Protein AF-A0A918AAG1-F1 (afdb_monomer_lite)

pLDDT: mean 80.69, std 17.8, range [37.47, 97.75]

Radius of gyration: 22.56 Å; chains: 1; bounding box: 42×46×55 Å

Organism: NCBI:txid2047744

Secondary structure (DSSP, 8-state):
--PPP--------HHHHHHHHHHHHHHTS-HHHHHHHHHHHHHHHHHHHHHHHHHHHHHHH-HHHHHHHHHHHHHHH-SPPS-----GGGTTT-----------TTS----

Sequence (111 aa):
MQMKPKATTIRVSVQTRDRIAALARKAGEPMTAIIDQAIREMEKKHRWQHVAEQIEHTQRTDPQGWADYLAESQLVQGPLPRSRRIAPEWEGLITFPEESDEGNPGRDLAR

Foldseek 3Di:
DDDDDDDDDDDDDPVVVVVLVVVCVVVVHDSVVSVVVVVVVVVVVVVVVVVVVVLVVCCVPPVPVNVVVVVVVCVVVPHDDPDPDDDPVCVVVDDDDPPPPPDDPPPPPDD

Structure (mmCIF, N/CA/C/O backbone):
data_AF-A0A918AAG1-F1
#
_entry.id   AF-A0A918AAG1-F1
#
loop_
_atom_site.group_PDB
_atom_site.id
_atom_site.type_symbol
_atom_site.label_atom_id
_atom_site.label_alt_id
_atom_site.label_comp_id
_atom_site.label_asym_id
_atom_site.label_entity_id
_atom_site.label_seq_id
_atom_site.pdbx_PDB_ins_code
_atom_site.Cartn_x
_atom_site.Cartn_y
_atom_site.Cartn_z
_atom_site.occupancy
_atom_site.B_iso_or_equiv
_atom_site.auth_seq_id
_atom_site.auth_comp_id
_atom_site.auth_asym_id
_atom_site.auth_atom_id
_atom_site.pdbx_PDB_model_num
ATOM 1 N N . MET A 1 1 ? 9.906 -25.272 12.533 1.00 45.03 1 MET A N 1
ATOM 2 C CA . MET A 1 1 ? 9.669 -24.668 13.864 1.00 45.03 1 MET A CA 1
ATOM 3 C C . MET A 1 1 ? 8.905 -23.365 13.636 1.00 45.03 1 MET A C 1
ATOM 5 O O . MET A 1 1 ? 9.495 -22.420 13.136 1.00 45.03 1 MET A O 1
ATOM 9 N N . GLN A 1 2 ? 7.583 -23.338 13.844 1.00 51.94 2 GLN A N 1
ATOM 10 C CA . GLN A 1 2 ? 6.787 -22.112 13.665 1.00 51.94 2 GLN A CA 1
ATOM 11 C C . GLN A 1 2 ? 7.135 -21.134 14.791 1.00 51.94 2 GLN A C 1
ATOM 13 O O . GLN A 1 2 ? 6.834 -21.393 15.956 1.00 51.94 2 GLN A O 1
ATOM 18 N N . MET A 1 3 ? 7.810 -20.033 14.458 1.00 62.78 3 MET A N 1
ATOM 19 C CA . MET A 1 3 ? 8.024 -18.946 15.409 1.00 62.78 3 MET A CA 1
ATOM 20 C C . MET A 1 3 ? 6.670 -18.305 15.712 1.00 62.78 3 MET A C 1
ATOM 22 O O . MET A 1 3 ? 6.023 -17.763 14.819 1.00 62.78 3 MET A O 1
ATOM 26 N N . LYS A 1 4 ? 6.232 -18.373 16.974 1.00 65.44 4 LYS A N 1
ATOM 27 C CA . LYS A 1 4 ? 5.089 -17.577 17.434 1.00 65.44 4 LYS A CA 1
ATOM 28 C C . LYS A 1 4 ? 5.406 -16.093 17.198 1.00 65.44 4 LYS A C 1
ATOM 30 O O . LYS A 1 4 ? 6.516 -15.675 17.542 1.00 65.44 4 LYS A O 1
ATOM 35 N N . PRO A 1 5 ? 4.472 -15.298 16.649 1.00 70.31 5 PRO A N 1
ATOM 36 C CA . PRO A 1 5 ? 4.708 -13.877 16.441 1.00 70.31 5 PRO A CA 1
ATOM 37 C C . PRO A 1 5 ? 4.964 -13.209 17.795 1.00 70.31 5 PRO A C 1
ATOM 39 O O . PRO A 1 5 ? 4.120 -13.236 18.693 1.00 70.31 5 PRO A O 1
ATOM 42 N N . LYS A 1 6 ? 6.168 -12.658 17.966 1.00 83.81 6 LYS A N 1
ATOM 43 C CA . LYS A 1 6 ? 6.549 -11.925 19.172 1.00 83.81 6 LYS A CA 1
ATOM 44 C C . LYS A 1 6 ? 5.980 -10.516 19.060 1.00 83.81 6 LYS A C 1
ATOM 46 O O . LYS A 1 6 ? 6.418 -9.747 18.212 1.00 83.81 6 LYS A O 1
ATOM 51 N N . ALA A 1 7 ? 5.020 -10.186 19.918 1.00 86.69 7 ALA A N 1
ATOM 52 C CA . ALA A 1 7 ? 4.519 -8.824 20.015 1.00 86.69 7 ALA A CA 1
ATOM 53 C C . ALA A 1 7 ? 5.615 -7.903 20.573 1.00 86.69 7 ALA A C 1
ATOM 55 O O . ALA A 1 7 ? 6.299 -8.240 21.545 1.00 86.69 7 ALA A O 1
ATOM 56 N N . THR A 1 8 ? 5.780 -6.743 19.950 1.00 90.19 8 THR A N 1
ATOM 57 C CA . THR A 1 8 ? 6.700 -5.687 20.375 1.00 90.19 8 THR A CA 1
ATOM 58 C C . THR A 1 8 ? 5.947 -4.362 20.442 1.00 90.19 8 THR A C 1
ATOM 60 O O . THR A 1 8 ? 4.921 -4.182 19.787 1.00 90.19 8 THR A O 1
ATOM 63 N N . THR A 1 9 ? 6.441 -3.433 21.260 1.00 93.06 9 THR A N 1
ATOM 64 C CA . THR A 1 9 ? 5.823 -2.114 21.439 1.00 93.06 9 THR A CA 1
ATOM 65 C C . THR A 1 9 ? 6.756 -1.046 20.891 1.00 93.06 9 THR A C 1
ATOM 67 O O . THR A 1 9 ? 7.906 -0.951 21.316 1.00 93.06 9 THR A O 1
ATOM 70 N N . ILE A 1 10 ? 6.252 -0.219 19.978 1.00 92.44 10 ILE A N 1
ATOM 71 C CA . ILE A 1 10 ? 6.968 0.936 19.430 1.00 92.44 10 ILE A CA 1
ATOM 72 C C . ILE A 1 10 ? 6.423 2.232 20.033 1.00 92.44 10 ILE A C 1
ATOM 74 O O . ILE A 1 10 ? 5.237 2.337 20.350 1.00 92.44 10 ILE A O 1
ATOM 78 N N . ARG A 1 11 ? 7.286 3.239 20.193 1.00 96.31 11 ARG A N 1
ATOM 79 C CA . ARG A 1 11 ? 6.854 4.584 20.595 1.00 96.31 11 ARG A CA 1
ATOM 80 C C . ARG A 1 11 ? 6.412 5.363 19.361 1.00 96.31 11 ARG A C 1
ATOM 82 O O . ARG A 1 11 ? 7.147 5.436 18.383 1.00 96.31 11 ARG A O 1
ATOM 89 N N . VAL A 1 12 ? 5.234 5.970 19.436 1.00 95.12 12 VAL A N 1
ATOM 90 C CA . VAL A 1 12 ? 4.664 6.844 18.401 1.00 95.12 12 VAL A CA 1
ATOM 91 C C . VAL A 1 12 ? 4.041 8.072 19.063 1.00 95.12 12 VAL A C 1
ATOM 93 O O . VAL A 1 12 ? 3.767 8.055 20.265 1.00 95.12 12 VAL A O 1
ATOM 96 N N . SER A 1 13 ? 3.799 9.138 18.298 1.00 97.75 13 SER A N 1
ATOM 97 C CA . SER A 1 13 ? 3.035 10.277 18.813 1.00 97.75 13 SER A CA 1
ATOM 98 C C . SER A 1 13 ? 1.584 9.868 19.098 1.00 97.75 13 SER A C 1
ATOM 100 O O . SER A 1 13 ? 1.029 8.973 18.451 1.00 97.75 13 SER A O 1
ATOM 102 N N . VAL A 1 14 ? 0.948 10.557 20.049 1.00 97.56 14 VAL A N 1
ATOM 103 C CA . VAL A 1 14 ? -0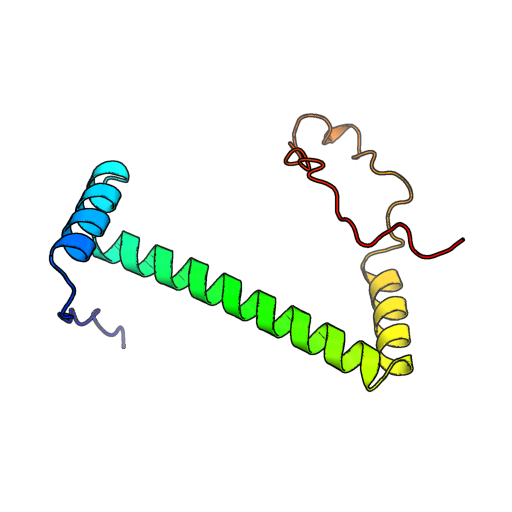.471 10.350 20.388 1.00 97.56 14 VAL A CA 1
ATOM 104 C C . VAL A 1 14 ? -1.353 10.518 19.148 1.00 97.56 14 VAL A C 1
ATOM 106 O O . VAL A 1 14 ? -2.194 9.671 18.864 1.00 97.56 14 VAL A O 1
ATOM 109 N N . GLN A 1 15 ? -1.075 11.546 18.345 1.00 97.44 15 GLN A N 1
ATOM 110 C CA . GLN A 1 15 ? -1.794 11.807 17.102 1.00 97.44 15 GLN A CA 1
ATOM 111 C C . GLN A 1 15 ? -1.683 10.643 16.104 1.00 97.44 15 GLN A C 1
ATOM 113 O O . GLN A 1 15 ? -2.679 10.269 15.486 1.00 97.44 15 GLN A O 1
ATOM 118 N N . THR A 1 16 ? -0.497 10.047 15.945 1.00 96.62 16 THR A N 1
ATOM 119 C CA . THR A 1 16 ? -0.301 8.898 15.048 1.00 96.62 16 THR A CA 1
ATOM 120 C C . THR A 1 16 ? -1.053 7.670 15.547 1.00 96.62 16 THR A C 1
ATOM 122 O O . THR A 1 16 ? -1.751 7.029 14.763 1.00 96.62 16 THR A O 1
ATOM 125 N N . ARG A 1 17 ? -0.978 7.369 16.851 1.00 96.38 17 ARG A N 1
ATOM 126 C CA . ARG A 1 17 ? -1.755 6.279 17.463 1.00 96.38 17 ARG A CA 1
ATOM 127 C C . ARG A 1 17 ? -3.250 6.453 17.192 1.00 96.38 17 ARG A C 1
ATOM 129 O O . ARG A 1 17 ? -3.901 5.495 16.786 1.00 96.38 17 ARG A O 1
ATOM 136 N N . ASP A 1 18 ? -3.777 7.660 17.379 1.00 97.44 18 ASP A N 1
ATOM 137 C CA . ASP A 1 18 ? -5.208 7.940 17.224 1.00 97.44 18 ASP A CA 1
ATOM 138 C C . ASP A 1 18 ? -5.660 7.832 15.764 1.00 97.4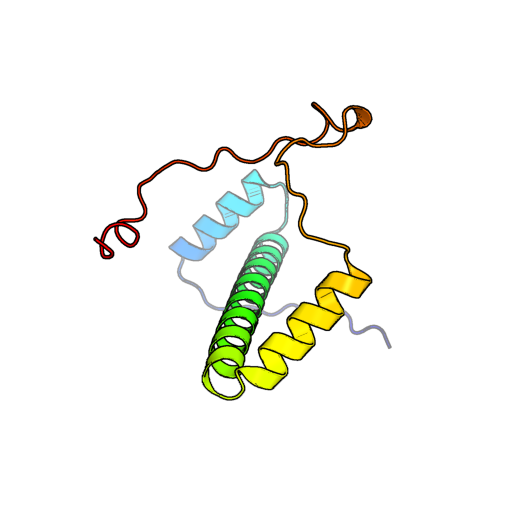4 18 ASP A C 1
ATOM 140 O O . ASP A 1 18 ? -6.732 7.290 15.488 1.00 97.44 18 ASP A O 1
ATOM 144 N N . ARG A 1 19 ? -4.816 8.257 14.814 1.00 97.25 19 ARG A N 1
ATOM 145 C CA . ARG A 1 19 ? -5.049 8.037 13.378 1.00 97.25 19 ARG A CA 1
ATOM 146 C C . ARG A 1 19 ? -5.104 6.548 13.038 1.00 97.25 19 ARG A C 1
ATOM 148 O O . ARG A 1 19 ? -6.051 6.121 12.382 1.00 97.25 19 ARG A O 1
ATOM 155 N N . ILE A 1 20 ? -4.146 5.751 13.518 1.00 96.38 20 ILE A N 1
ATOM 156 C CA . ILE A 1 20 ? -4.136 4.295 13.293 1.00 96.38 20 ILE A CA 1
ATOM 157 C C . ILE A 1 20 ? -5.377 3.651 13.925 1.00 96.38 20 ILE A C 1
ATOM 159 O O . ILE A 1 20 ? -6.030 2.828 13.292 1.00 96.38 20 ILE A O 1
ATOM 163 N N . ALA A 1 21 ? -5.755 4.061 15.137 1.00 96.81 21 ALA A N 1
ATOM 164 C CA . ALA A 1 21 ? -6.942 3.548 15.816 1.00 96.81 21 ALA A CA 1
ATOM 165 C C . ALA A 1 21 ? -8.244 3.901 15.074 1.00 96.81 21 ALA A C 1
ATOM 167 O O . ALA A 1 21 ? -9.171 3.094 15.023 1.00 96.81 21 ALA A O 1
ATOM 168 N N . ALA A 1 22 ? -8.340 5.094 14.481 1.00 97.50 22 ALA A N 1
ATOM 169 C CA . ALA A 1 22 ? -9.481 5.473 13.651 1.00 97.50 22 ALA A CA 1
ATOM 170 C C . ALA A 1 22 ? -9.579 4.614 12.379 1.00 97.50 22 ALA A C 1
ATOM 172 O O . ALA A 1 22 ? -10.667 4.140 12.053 1.00 97.50 22 ALA A O 1
ATOM 173 N N . LEU A 1 23 ? -8.451 4.366 11.705 1.00 97.12 23 LEU A N 1
ATOM 174 C CA . LEU A 1 23 ? -8.389 3.497 10.525 1.00 97.12 23 LEU A CA 1
ATOM 175 C C . LEU A 1 23 ? -8.759 2.049 10.863 1.00 97.12 23 LEU A C 1
ATOM 177 O O . LEU A 1 23 ? -9.590 1.459 10.180 1.00 97.12 23 LEU A O 1
ATOM 181 N N . ALA A 1 24 ? -8.218 1.521 11.960 1.00 97.19 24 ALA A N 1
ATOM 182 C CA . ALA A 1 24 ? -8.518 0.186 12.472 1.00 97.19 24 ALA A CA 1
ATOM 183 C C . ALA A 1 24 ? -10.019 0.006 12.746 1.00 97.19 24 ALA A C 1
ATOM 185 O O . ALA A 1 24 ? -10.639 -0.933 12.252 1.00 97.19 24 ALA A O 1
ATOM 186 N N . ARG A 1 25 ? -10.641 0.969 13.444 1.00 97.12 25 ARG A N 1
ATOM 187 C CA . ARG A 1 25 ? -12.092 0.959 13.703 1.00 97.12 25 ARG A CA 1
ATOM 188 C C . ARG A 1 25 ? -12.923 1.003 12.425 1.00 97.12 25 ARG A C 1
ATOM 190 O O . ARG A 1 25 ? -13.927 0.308 12.348 1.00 97.12 25 ARG A O 1
ATOM 197 N N . LYS A 1 26 ? -12.515 1.803 11.435 1.00 96.69 26 LYS A N 1
ATOM 198 C CA . LYS A 1 26 ? -13.213 1.894 10.145 1.00 96.69 26 LYS A CA 1
ATOM 199 C C . LYS A 1 26 ? -13.115 0.590 9.345 1.00 96.69 26 LYS A C 1
ATOM 201 O O . LYS A 1 26 ? -14.076 0.231 8.678 1.00 96.69 26 LYS A O 1
ATOM 206 N N . ALA A 1 27 ? -11.974 -0.093 9.415 1.00 93.94 27 ALA A N 1
ATOM 207 C CA . ALA A 1 27 ? -11.739 -1.363 8.731 1.00 93.94 27 ALA A CA 1
ATOM 208 C C . ALA A 1 27 ? -12.315 -2.582 9.477 1.00 93.94 27 ALA A C 1
ATOM 210 O O . ALA A 1 27 ? -12.459 -3.641 8.881 1.00 93.94 27 ALA A O 1
ATOM 211 N N . GLY A 1 28 ? -12.639 -2.451 10.769 1.00 96.19 28 GLY A N 1
ATOM 212 C CA . GLY A 1 28 ? -13.026 -3.590 11.607 1.00 96.19 28 GLY A CA 1
ATOM 213 C C . GLY A 1 28 ? -11.853 -4.519 11.947 1.00 96.19 28 GLY A C 1
ATOM 214 O O . GLY A 1 28 ? -12.061 -5.677 12.293 1.00 96.19 28 GLY A O 1
ATOM 215 N N . GLU A 1 29 ? -10.622 -4.015 11.857 1.00 95.06 29 GLU A N 1
ATOM 216 C CA . GLU A 1 29 ? -9.385 -4.784 12.007 1.00 95.06 29 GLU A CA 1
ATOM 217 C C . GLU A 1 29 ? -8.554 -4.297 13.206 1.00 95.06 29 GLU A C 1
ATOM 219 O O . GLU A 1 29 ? -8.710 -3.156 13.652 1.00 95.06 29 GLU A O 1
ATOM 224 N N . PRO A 1 30 ? -7.640 -5.120 13.756 1.00 95.62 30 PRO A N 1
ATOM 225 C CA . PRO A 1 30 ? -6.718 -4.662 14.790 1.00 95.62 30 PRO A CA 1
ATOM 226 C C . PRO A 1 30 ? -5.720 -3.632 14.237 1.00 95.62 30 PRO A C 1
ATOM 228 O O . PRO A 1 30 ? -5.322 -3.678 13.075 1.00 95.62 30 PRO A O 1
ATOM 231 N N . MET A 1 31 ? -5.226 -2.735 15.099 1.00 94.56 31 MET A N 1
ATOM 232 C CA . MET A 1 31 ? -4.238 -1.711 14.714 1.00 94.56 31 MET A CA 1
ATOM 233 C C . MET A 1 31 ? -2.975 -2.296 14.065 1.00 94.56 31 MET A C 1
ATOM 235 O O . MET A 1 31 ? -2.392 -1.661 13.192 1.00 94.56 31 MET A O 1
ATOM 239 N N . THR A 1 32 ? -2.562 -3.500 14.470 1.00 94.12 32 THR A N 1
ATOM 240 C CA . THR A 1 32 ? -1.421 -4.207 13.875 1.00 94.12 32 THR A CA 1
ATOM 241 C C . THR A 1 32 ? -1.654 -4.541 12.405 1.00 94.12 32 THR A C 1
ATOM 243 O O . THR A 1 32 ? -0.751 -4.336 11.608 1.00 94.12 32 THR A O 1
ATOM 246 N N . ALA A 1 33 ? -2.865 -4.955 12.019 1.00 94.38 33 ALA A N 1
ATOM 247 C CA . ALA A 1 33 ? -3.181 -5.277 10.627 1.00 94.38 33 ALA A CA 1
ATOM 248 C C . ALA A 1 33 ? -3.114 -4.036 9.724 1.00 94.38 33 ALA A C 1
ATOM 250 O O . ALA A 1 33 ? -2.581 -4.105 8.618 1.00 94.38 33 ALA A O 1
ATOM 251 N N . ILE A 1 34 ? -3.546 -2.876 10.233 1.00 96.44 34 ILE A N 1
ATOM 252 C CA . ILE A 1 34 ? -3.402 -1.592 9.531 1.00 96.44 34 ILE A CA 1
ATOM 253 C C . ILE A 1 34 ? -1.928 -1.240 9.315 1.00 96.44 34 ILE A C 1
ATOM 255 O O . ILE A 1 34 ? -1.553 -0.786 8.234 1.00 96.44 34 ILE A O 1
ATOM 259 N N . ILE A 1 35 ? -1.089 -1.450 10.333 1.00 94.44 35 ILE A N 1
ATOM 260 C CA . ILE A 1 35 ? 0.354 -1.201 10.239 1.00 94.44 35 ILE A CA 1
ATOM 261 C C . ILE A 1 35 ? 0.992 -2.163 9.231 1.00 94.44 35 ILE A C 1
ATOM 263 O O . ILE A 1 35 ? 1.707 -1.710 8.340 1.00 94.44 35 ILE A O 1
ATOM 267 N N . ASP A 1 36 ? 0.690 -3.459 9.313 1.00 94.44 36 ASP A N 1
ATOM 268 C CA . ASP A 1 36 ? 1.210 -4.471 8.389 1.00 94.44 36 ASP A CA 1
ATOM 269 C C . ASP A 1 36 ? 0.803 -4.169 6.945 1.00 94.44 36 ASP A C 1
ATOM 271 O O . ASP A 1 36 ? 1.617 -4.272 6.026 1.00 94.44 36 ASP A O 1
ATOM 275 N N . GLN A 1 37 ? -0.444 -3.746 6.732 1.00 94.81 37 GLN A N 1
ATOM 276 C CA . GLN A 1 37 ? -0.921 -3.357 5.412 1.00 94.81 37 GLN A CA 1
ATOM 277 C C . GLN A 1 37 ? -0.185 -2.121 4.888 1.00 94.81 37 GLN A C 1
ATOM 279 O O . GLN A 1 37 ? 0.252 -2.114 3.739 1.00 94.81 37 GLN A O 1
ATOM 284 N N . ALA A 1 38 ? 0.008 -1.101 5.726 1.00 95.19 38 ALA A N 1
ATOM 285 C CA . ALA A 1 38 ? 0.759 0.091 5.347 1.00 95.19 38 ALA A CA 1
ATOM 286 C C . ALA A 1 38 ? 2.220 -0.235 4.992 1.00 95.19 38 ALA A C 1
ATOM 288 O O . ALA A 1 38 ? 2.745 0.298 4.013 1.00 95.19 38 ALA A O 1
ATOM 289 N N . ILE A 1 39 ? 2.859 -1.140 5.741 1.00 95.69 39 ILE A N 1
ATOM 290 C CA . ILE A 1 39 ? 4.216 -1.618 5.449 1.00 95.69 39 ILE A CA 1
ATOM 291 C C . ILE A 1 39 ? 4.245 -2.319 4.090 1.00 95.69 39 ILE A C 1
ATOM 293 O O . ILE A 1 39 ? 5.066 -1.960 3.249 1.00 95.69 39 ILE A O 1
ATOM 297 N N . ARG A 1 40 ? 3.318 -3.251 3.830 1.00 95.56 40 ARG A N 1
ATOM 298 C CA . ARG A 1 40 ? 3.250 -3.974 2.548 1.00 95.56 40 ARG A CA 1
ATOM 299 C C . ARG A 1 40 ? 3.096 -3.038 1.352 1.00 95.56 40 ARG A C 1
ATOM 301 O O . ARG A 1 40 ? 3.778 -3.222 0.343 1.00 95.56 40 ARG A O 1
ATOM 308 N N . GLU A 1 41 ? 2.230 -2.033 1.454 1.00 95.31 41 GLU A N 1
ATOM 309 C CA . GLU A 1 41 ? 2.044 -1.054 0.378 1.00 95.31 41 GLU A CA 1
ATOM 310 C C . GLU A 1 41 ? 3.288 -0.179 0.175 1.00 95.31 41 GLU A C 1
ATOM 312 O O . GLU A 1 41 ? 3.685 0.086 -0.962 1.00 95.31 41 GLU A O 1
ATOM 317 N N . MET A 1 42 ? 3.958 0.217 1.260 1.00 95.25 42 MET A N 1
ATOM 318 C CA . MET A 1 42 ? 5.198 0.989 1.181 1.00 95.25 42 MET A CA 1
ATOM 319 C C . MET A 1 42 ? 6.339 0.172 0.562 1.00 95.25 42 MET A C 1
ATOM 321 O O . MET A 1 42 ? 7.015 0.655 -0.343 1.00 95.25 42 MET A O 1
ATOM 325 N N . GLU A 1 43 ? 6.514 -1.086 0.969 1.00 94.75 43 GLU A N 1
ATOM 326 C CA . GLU A 1 43 ? 7.488 -2.003 0.368 1.00 94.75 43 GLU A CA 1
ATOM 327 C C . GLU A 1 43 ? 7.209 -2.229 -1.114 1.00 94.75 43 GLU A C 1
ATOM 329 O O . GLU A 1 43 ? 8.123 -2.184 -1.935 1.00 94.75 43 GLU A O 1
ATOM 334 N N . LYS A 1 44 ? 5.942 -2.445 -1.482 1.00 94.75 44 LYS A N 1
ATOM 335 C CA . LYS A 1 44 ? 5.537 -2.585 -2.881 1.00 94.75 44 LYS A CA 1
ATOM 336 C C . LYS A 1 44 ? 5.921 -1.340 -3.677 1.00 94.75 44 LYS A C 1
ATOM 338 O O . LYS A 1 44 ? 6.518 -1.482 -4.740 1.00 94.75 44 LYS A O 1
ATOM 343 N N . LYS A 1 45 ? 5.636 -0.143 -3.156 1.00 94.12 45 LYS A N 1
ATOM 344 C CA . LYS A 1 45 ? 6.015 1.122 -3.797 1.00 94.12 45 LYS A CA 1
ATOM 345 C C . LYS A 1 45 ? 7.530 1.228 -3.992 1.00 94.12 45 LYS A C 1
ATOM 347 O O . LYS A 1 45 ? 7.963 1.513 -5.103 1.00 94.12 45 LYS A O 1
ATOM 352 N N . HIS A 1 46 ? 8.321 0.939 -2.960 1.00 94.00 46 HIS A N 1
ATOM 353 C CA . HIS A 1 46 ? 9.783 0.976 -3.052 1.00 94.00 46 HIS A CA 1
ATOM 354 C C . HIS A 1 46 ? 10.343 -0.052 -4.035 1.00 94.00 46 HIS A C 1
ATOM 356 O O . HIS A 1 46 ? 11.230 0.278 -4.817 1.00 94.00 46 HIS A O 1
ATOM 362 N N . ARG A 1 47 ? 9.800 -1.276 -4.056 1.00 92.88 47 ARG A N 1
ATOM 363 C CA . ARG A 1 47 ? 10.191 -2.287 -5.047 1.00 92.88 47 ARG A CA 1
ATOM 364 C C . ARG A 1 47 ? 9.952 -1.793 -6.471 1.00 92.88 47 ARG A C 1
ATOM 366 O O . ARG A 1 47 ? 10.840 -1.921 -7.303 1.00 92.88 47 ARG A O 1
ATOM 373 N N . TRP A 1 48 ? 8.790 -1.199 -6.746 1.00 92.44 48 TRP A N 1
ATOM 374 C CA . TRP A 1 48 ? 8.488 -0.670 -8.080 1.00 92.44 48 TRP A CA 1
ATOM 375 C C . TRP A 1 48 ? 9.369 0.513 -8.472 1.00 92.44 48 TRP A C 1
ATOM 377 O O . TRP A 1 48 ? 9.796 0.584 -9.620 1.00 92.44 48 TRP A O 1
ATOM 387 N N . GLN A 1 49 ? 9.677 1.406 -7.530 1.00 93.25 49 GLN A N 1
ATOM 388 C CA . GLN A 1 49 ? 10.621 2.501 -7.764 1.00 93.25 49 GLN A CA 1
ATOM 389 C C . GLN A 1 49 ? 12.004 1.966 -8.128 1.00 93.25 49 GLN A C 1
ATOM 391 O O . GLN A 1 49 ? 12.568 2.371 -9.137 1.00 93.25 49 GLN A O 1
ATOM 396 N N . HIS A 1 50 ? 12.496 0.985 -7.373 1.00 91.88 50 HIS A N 1
ATOM 397 C CA . HIS A 1 50 ? 13.786 0.373 -7.651 1.00 91.88 50 HIS A CA 1
ATOM 398 C C . HIS A 1 50 ? 13.820 -0.307 -9.027 1.00 91.88 50 HIS A C 1
ATOM 400 O O . HIS A 1 50 ? 14.769 -0.127 -9.780 1.00 91.88 50 HIS A O 1
ATOM 406 N N . VAL A 1 51 ? 12.765 -1.041 -9.396 1.00 92.56 51 VAL A N 1
ATOM 407 C CA . VAL A 1 51 ? 12.654 -1.649 -10.732 1.00 92.56 51 VAL A CA 1
ATOM 408 C C . VAL A 1 51 ? 12.687 -0.583 -11.829 1.00 92.56 51 VAL A C 1
ATOM 410 O O . VAL A 1 51 ? 13.403 -0.755 -12.812 1.00 92.56 51 VAL A O 1
ATOM 413 N N . ALA A 1 52 ? 11.957 0.523 -11.661 1.00 90.19 52 ALA A N 1
ATOM 414 C CA . ALA A 1 52 ? 11.954 1.616 -12.631 1.00 90.19 52 ALA A CA 1
ATOM 415 C C . ALA A 1 52 ? 13.349 2.241 -12.798 1.00 90.19 52 ALA A C 1
ATOM 417 O O . ALA A 1 52 ? 13.805 2.421 -13.925 1.00 90.19 52 ALA A O 1
ATOM 418 N N . GLU A 1 53 ? 14.051 2.493 -11.691 1.00 91.31 53 GLU A N 1
ATOM 419 C CA . GLU A 1 53 ? 15.425 3.010 -11.699 1.00 91.31 53 GLU A CA 1
ATOM 420 C C . GLU A 1 53 ? 16.397 2.051 -12.395 1.00 91.31 53 GLU A C 1
ATOM 422 O O . GLU A 1 53 ? 17.244 2.487 -13.172 1.00 91.31 53 GLU A O 1
ATOM 427 N N . GLN A 1 54 ? 16.279 0.741 -12.146 1.00 88.31 54 GLN A N 1
ATOM 428 C CA . GLN A 1 54 ? 17.126 -0.256 -12.805 1.00 88.31 54 GLN A CA 1
ATOM 429 C C . GLN A 1 54 ? 16.857 -0.325 -14.308 1.00 88.31 54 GLN A C 1
ATOM 431 O O . GLN A 1 54 ? 17.804 -0.366 -15.087 1.00 88.31 54 GLN A O 1
ATOM 436 N N . ILE A 1 55 ? 15.591 -0.266 -14.728 1.00 88.81 55 ILE A N 1
ATOM 437 C CA . ILE A 1 55 ? 15.231 -0.217 -16.150 1.00 88.81 55 ILE A CA 1
ATOM 438 C C . ILE A 1 55 ? 15.833 1.026 -16.815 1.00 88.81 55 ILE A C 1
ATOM 440 O O . ILE A 1 55 ? 16.464 0.913 -17.865 1.00 88.81 55 ILE A O 1
ATOM 444 N N . GLU A 1 56 ? 15.675 2.204 -16.206 1.00 88.00 56 GLU A N 1
ATOM 445 C CA . GLU A 1 56 ? 16.242 3.453 -16.728 1.00 88.00 56 GLU A CA 1
ATOM 446 C C . GLU A 1 56 ? 17.773 3.386 -16.805 1.00 88.00 56 GLU A C 1
ATOM 448 O O . GLU A 1 56 ? 18.379 3.845 -17.778 1.00 88.00 56 GLU A O 1
ATOM 453 N N . HIS A 1 57 ? 18.408 2.787 -15.796 1.00 88.88 57 HIS A N 1
ATOM 454 C CA . HIS A 1 57 ? 19.847 2.584 -15.783 1.00 88.88 57 HIS A CA 1
ATOM 455 C C . HIS A 1 57 ? 20.298 1.681 -16.933 1.00 88.88 57 HIS A C 1
ATOM 457 O O . HIS A 1 57 ? 21.157 2.100 -17.706 1.00 88.88 57 HIS A O 1
ATOM 463 N N . THR A 1 58 ? 19.694 0.499 -17.094 1.00 86.06 58 THR A N 1
ATOM 464 C CA . THR A 1 58 ? 20.016 -0.445 -18.176 1.00 86.06 58 THR A CA 1
ATOM 465 C C . THR A 1 58 ? 19.801 0.178 -19.551 1.00 86.06 58 THR A C 1
ATOM 467 O O . THR A 1 58 ? 20.655 0.030 -20.416 1.00 86.06 58 THR A O 1
ATOM 470 N N . GLN A 1 59 ? 18.730 0.952 -19.747 1.00 87.56 59 GLN A N 1
ATOM 471 C CA . GLN A 1 59 ? 18.505 1.676 -21.004 1.00 87.56 59 GLN A CA 1
ATOM 472 C C . GLN A 1 59 ? 19.639 2.646 -21.350 1.00 87.56 59 GLN A C 1
ATOM 474 O O . GLN A 1 59 ? 19.963 2.816 -22.524 1.00 87.56 59 GLN A O 1
ATOM 479 N N . ARG A 1 60 ? 20.236 3.303 -20.347 1.00 88.00 60 ARG A N 1
ATOM 480 C CA . ARG A 1 60 ? 21.363 4.221 -20.563 1.00 88.00 60 ARG A CA 1
ATOM 481 C C . ARG A 1 60 ? 22.687 3.497 -20.759 1.00 88.00 60 ARG A C 1
ATOM 483 O O . ARG A 1 60 ? 23.494 3.953 -21.565 1.00 88.00 60 ARG A O 1
ATOM 490 N N . THR A 1 61 ? 22.951 2.455 -19.977 1.00 91.88 61 THR A N 1
ATOM 491 C CA . THR A 1 61 ? 24.271 1.810 -19.931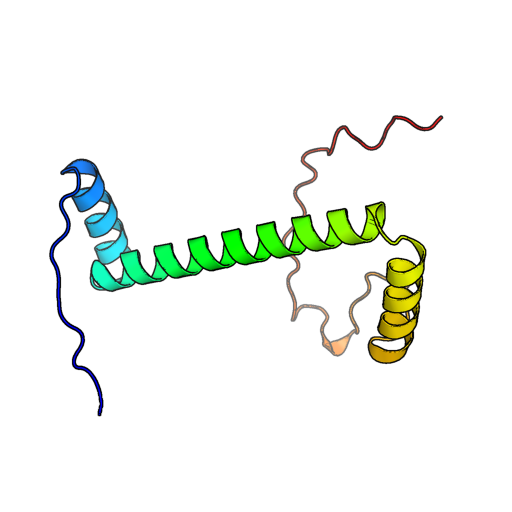 1.00 91.88 61 THR A CA 1
ATOM 492 C C . THR A 1 61 ? 24.437 0.705 -20.960 1.00 91.88 61 THR A C 1
ATOM 494 O O . THR A 1 61 ? 25.555 0.500 -21.427 1.00 91.88 61 THR A O 1
ATOM 497 N N . ASP A 1 62 ? 23.349 0.050 -21.359 1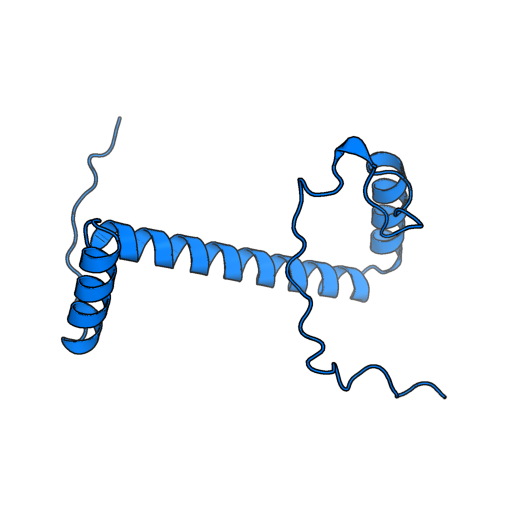.00 91.56 62 ASP A N 1
ATOM 498 C CA . ASP A 1 62 ? 23.339 -0.984 -22.390 1.00 91.56 62 ASP A CA 1
ATOM 499 C C . ASP A 1 62 ? 22.093 -0.877 -23.294 1.00 91.56 62 ASP A C 1
ATOM 501 O O . ASP A 1 62 ? 21.132 -1.648 -23.171 1.00 91.56 62 ASP A O 1
ATOM 505 N N . PRO A 1 63 ? 22.088 0.085 -24.235 1.00 88.81 63 PRO A N 1
ATOM 506 C CA . PRO A 1 63 ? 20.977 0.252 -25.167 1.00 88.81 63 PRO A CA 1
ATOM 507 C C . PRO A 1 63 ? 20.748 -0.971 -26.066 1.00 88.81 63 PRO A C 1
ATOM 509 O O . PRO A 1 63 ? 19.611 -1.222 -26.467 1.00 88.81 63 PRO A O 1
ATOM 512 N N . GLN A 1 64 ? 21.809 -1.722 -26.389 1.00 90.19 64 GLN A N 1
ATOM 513 C CA . GLN A 1 64 ? 21.714 -2.896 -27.256 1.00 90.19 64 GLN A CA 1
ATOM 514 C C . GLN A 1 64 ? 21.101 -4.078 -26.504 1.00 90.19 64 GLN A C 1
ATOM 516 O O . GLN A 1 64 ? 20.123 -4.643 -26.985 1.00 90.19 64 GLN A O 1
ATOM 521 N N . GLY A 1 65 ? 21.585 -4.390 -25.299 1.00 87.44 65 GLY A N 1
ATOM 522 C CA . GLY A 1 65 ? 20.988 -5.431 -24.462 1.00 87.44 65 GLY A CA 1
ATOM 523 C C . GLY A 1 65 ? 19.538 -5.121 -24.086 1.00 87.44 65 GLY A C 1
ATOM 524 O O . GLY A 1 65 ? 18.704 -6.024 -24.027 1.00 87.44 65 GLY A O 1
ATOM 525 N N . TRP A 1 66 ? 19.187 -3.841 -23.920 1.00 89.75 66 TRP A N 1
ATOM 526 C CA . TRP A 1 66 ? 17.789 -3.435 -23.762 1.00 89.75 66 TRP A CA 1
ATOM 527 C C . TRP A 1 66 ? 16.940 -3.711 -25.014 1.00 89.75 66 TRP A C 1
ATOM 529 O O . TRP A 1 66 ? 15.813 -4.194 -24.897 1.00 89.75 66 TRP A O 1
ATOM 539 N N . ALA A 1 67 ? 17.461 -3.427 -26.213 1.00 89.31 67 ALA A N 1
ATOM 540 C CA . ALA A 1 67 ? 16.768 -3.717 -27.469 1.00 89.31 67 ALA A CA 1
ATOM 541 C C . ALA A 1 67 ? 16.577 -5.227 -27.686 1.00 89.31 67 ALA A C 1
ATOM 543 O O . ALA A 1 67 ? 15.490 -5.650 -28.088 1.00 89.31 67 ALA A O 1
ATOM 544 N N . ASP A 1 68 ? 17.590 -6.027 -27.358 1.00 90.31 68 ASP A N 1
ATOM 545 C CA . ASP A 1 68 ? 17.536 -7.488 -27.439 1.00 90.31 68 ASP A CA 1
ATOM 546 C C . ASP A 1 68 ? 16.477 -8.044 -26.469 1.00 90.31 68 ASP A C 1
ATOM 548 O O . ASP A 1 68 ? 15.608 -8.817 -26.874 1.00 90.31 68 ASP A O 1
ATOM 552 N N . TYR A 1 69 ? 16.442 -7.547 -25.225 1.00 85.88 69 TYR A N 1
ATOM 553 C CA . TYR A 1 69 ? 15.389 -7.874 -24.257 1.00 85.88 69 TYR A CA 1
ATOM 554 C C . TYR A 1 69 ? 13.979 -7.524 -24.767 1.00 85.88 69 TYR A C 1
ATOM 556 O O . TYR A 1 69 ? 13.041 -8.309 -24.602 1.00 85.88 69 TYR A O 1
ATOM 564 N N . LEU A 1 70 ? 13.795 -6.360 -25.401 1.00 87.69 70 LEU A N 1
ATOM 565 C CA . LEU A 1 70 ? 12.498 -5.978 -25.972 1.00 87.69 70 LEU A CA 1
ATOM 566 C C . LEU A 1 70 ? 12.084 -6.892 -27.132 1.00 87.69 70 LEU A C 1
ATOM 568 O O . LEU A 1 70 ? 10.904 -7.239 -27.233 1.00 87.69 70 LEU A O 1
ATOM 572 N N . ALA A 1 71 ? 13.032 -7.297 -27.979 1.00 88.44 71 ALA A N 1
ATOM 573 C CA . ALA A 1 71 ? 12.781 -8.228 -29.074 1.00 88.44 71 ALA A CA 1
ATOM 574 C C . ALA A 1 71 ? 12.374 -9.617 -28.552 1.00 88.44 71 ALA A C 1
ATOM 576 O O . ALA A 1 71 ? 11.399 -10.197 -29.039 1.00 88.44 71 ALA A O 1
ATOM 577 N N . GLU A 1 72 ? 13.053 -10.121 -27.517 1.00 88.56 72 GLU A N 1
ATOM 578 C CA . GLU A 1 72 ? 12.679 -11.366 -26.835 1.00 88.56 72 GLU A CA 1
ATOM 579 C C . GLU A 1 72 ? 11.293 -11.262 -26.185 1.00 88.56 72 GLU A C 1
ATOM 581 O O . GLU A 1 72 ? 10.441 -12.133 -26.375 1.00 88.56 72 GLU A O 1
ATOM 586 N N . SER A 1 73 ? 11.025 -10.167 -25.469 1.00 85.69 73 SER A N 1
ATOM 587 C CA . SER A 1 73 ? 9.732 -9.916 -24.825 1.00 85.69 73 SER A CA 1
ATOM 588 C C . SER A 1 73 ? 8.582 -9.906 -25.837 1.00 85.69 73 SER A C 1
ATOM 590 O O . SER A 1 73 ? 7.540 -10.516 -25.594 1.00 85.69 73 SER A O 1
ATOM 592 N N . GLN A 1 74 ? 8.783 -9.300 -27.011 1.00 85.25 74 GLN A N 1
ATOM 593 C CA . GLN A 1 74 ? 7.792 -9.284 -28.089 1.00 85.25 74 GLN A CA 1
ATOM 594 C C . GLN A 1 74 ? 7.501 -10.684 -28.652 1.00 85.25 74 GLN A C 1
ATOM 596 O O . GLN A 1 74 ? 6.375 -10.958 -29.069 1.00 85.25 74 GLN A O 1
ATOM 601 N N . LEU A 1 75 ? 8.487 -11.584 -28.657 1.00 85.50 75 LEU A N 1
ATOM 602 C CA . LEU A 1 75 ? 8.301 -12.967 -29.095 1.00 85.50 75 LEU A CA 1
ATOM 603 C C . LEU A 1 75 ? 7.497 -13.787 -28.074 1.00 85.50 75 LEU A C 1
ATOM 605 O O . LEU A 1 75 ? 6.688 -14.625 -28.468 1.00 85.50 75 LEU A O 1
ATOM 609 N N . VAL A 1 76 ? 7.680 -13.521 -26.777 1.00 83.69 76 VAL A N 1
ATOM 610 C CA . VAL A 1 76 ? 6.990 -14.234 -25.685 1.00 83.69 76 VAL A CA 1
ATOM 611 C C . VAL A 1 76 ? 5.582 -13.692 -25.433 1.00 83.69 76 VAL A C 1
ATOM 613 O O . VAL A 1 76 ? 4.640 -14.467 -25.281 1.00 83.69 76 VAL A O 1
ATOM 616 N N . GLN A 1 77 ? 5.424 -12.369 -25.369 1.00 79.56 77 GLN A N 1
ATOM 617 C CA . GLN A 1 77 ? 4.146 -11.712 -25.060 1.00 79.56 77 GLN A CA 1
ATOM 618 C C . GLN A 1 77 ? 3.300 -11.427 -26.308 1.00 79.56 77 GLN A C 1
ATOM 620 O O . GLN A 1 77 ? 2.134 -11.051 -26.195 1.00 79.56 77 GLN A O 1
ATOM 625 N N . GLY A 1 78 ? 3.873 -11.631 -27.494 1.00 74.69 78 GLY A N 1
ATOM 626 C CA . GLY A 1 78 ? 3.284 -11.218 -28.757 1.00 74.69 78 GLY A CA 1
ATOM 627 C C . GLY A 1 78 ? 3.492 -9.723 -29.036 1.00 74.69 78 GLY A C 1
ATOM 628 O O . GLY A 1 78 ? 3.966 -8.960 -28.190 1.00 74.69 78 GLY A O 1
ATOM 629 N N . PRO A 1 79 ? 3.155 -9.266 -30.253 1.00 72.06 79 PRO A N 1
ATOM 630 C CA . PRO A 1 79 ? 3.210 -7.851 -30.583 1.00 72.06 79 PRO A CA 1
ATOM 631 C C . PRO A 1 79 ? 2.254 -7.054 -29.693 1.00 72.06 79 PRO A C 1
ATOM 633 O O . PRO A 1 79 ? 1.124 -7.480 -29.450 1.00 72.06 79 PRO A O 1
ATOM 636 N N . LEU A 1 80 ? 2.690 -5.861 -29.273 1.00 64.44 80 LEU A N 1
ATOM 637 C CA . LEU A 1 80 ? 1.831 -4.905 -28.576 1.00 64.44 80 LEU A CA 1
ATOM 638 C C . LEU A 1 80 ? 0.504 -4.750 -29.344 1.00 64.44 80 LEU A C 1
ATOM 640 O O . LEU A 1 80 ? 0.528 -4.546 -30.567 1.00 64.44 80 LEU A O 1
ATOM 644 N N . PRO A 1 81 ? -0.653 -4.856 -28.666 1.00 65.50 81 PRO A N 1
ATOM 645 C CA . PRO A 1 81 ? -1.941 -4.770 -29.331 1.00 65.50 81 PRO A CA 1
ATOM 646 C C . PRO A 1 81 ? -2.067 -3.413 -30.028 1.00 65.50 81 PRO A C 1
ATOM 648 O O . PRO A 1 81 ? -1.956 -2.357 -29.411 1.00 65.50 81 PRO A O 1
ATOM 651 N N . ARG A 1 82 ? -2.312 -3.438 -31.344 1.00 62.91 82 ARG A N 1
ATOM 652 C CA . ARG A 1 82 ? -2.483 -2.224 -32.166 1.00 62.91 82 ARG A CA 1
ATOM 653 C C . ARG A 1 82 ? -3.765 -1.452 -31.839 1.00 62.91 82 ARG A C 1
ATOM 655 O O . ARG A 1 82 ? -3.931 -0.322 -32.284 1.00 62.91 82 ARG A O 1
ATOM 662 N N . SER A 1 83 ? -4.676 -2.058 -31.081 1.00 66.88 83 SER A N 1
ATOM 663 C CA . SER A 1 83 ? -5.935 -1.464 -30.652 1.00 66.88 83 SER A CA 1
ATOM 664 C C . SER A 1 83 ? -6.078 -1.541 -29.140 1.00 66.88 83 SER A C 1
ATOM 666 O O . SER A 1 83 ? -5.908 -2.608 -28.561 1.00 66.88 83 SER A O 1
ATOM 668 N N . ARG A 1 84 ? -6.545 -0.448 -28.527 1.00 63.44 84 ARG A N 1
ATOM 669 C CA . ARG A 1 84 ? -7.036 -0.409 -27.134 1.00 63.44 84 ARG A CA 1
ATOM 670 C C . ARG A 1 84 ? -8.361 -1.174 -26.947 1.00 63.44 84 ARG A C 1
ATOM 672 O O . ARG A 1 84 ? -8.942 -1.145 -25.870 1.00 63.44 84 ARG A O 1
ATOM 679 N N . ARG A 1 85 ? -8.865 -1.812 -28.013 1.00 63.12 85 ARG A N 1
ATOM 680 C CA . ARG A 1 85 ? -10.097 -2.596 -28.004 1.00 63.12 85 ARG A CA 1
ATOM 681 C C . ARG A 1 85 ? -9.818 -3.908 -27.281 1.00 63.12 85 ARG A C 1
ATOM 683 O O . ARG A 1 85 ? -9.031 -4.724 -27.757 1.00 63.12 85 ARG A O 1
ATOM 690 N N . ILE A 1 86 ? -10.448 -4.064 -26.126 1.00 67.19 86 ILE A N 1
ATOM 691 C CA . ILE A 1 86 ? -10.496 -5.331 -25.412 1.00 67.19 86 ILE A CA 1
ATOM 692 C C . ILE A 1 86 ? -11.268 -6.343 -26.284 1.00 67.19 86 ILE A C 1
ATOM 694 O O . ILE A 1 86 ? -12.130 -5.951 -27.073 1.00 67.19 86 ILE A O 1
ATOM 698 N N . ALA A 1 87 ? -10.953 -7.636 -26.180 1.00 72.06 87 ALA A N 1
ATOM 699 C CA . ALA A 1 87 ? -11.753 -8.662 -26.840 1.00 72.06 87 ALA A CA 1
ATOM 700 C C . ALA A 1 87 ? -13.228 -8.597 -26.356 1.00 72.06 87 ALA A C 1
ATOM 702 O O . ALA A 1 87 ? -13.451 -8.346 -25.169 1.00 72.06 87 ALA A O 1
ATOM 703 N N . PRO A 1 88 ? -14.235 -8.756 -27.241 1.00 73.94 88 PRO A N 1
ATOM 704 C CA . PRO A 1 88 ? -15.638 -8.448 -26.928 1.00 73.94 88 PRO A CA 1
ATOM 705 C C . PRO A 1 88 ? -16.190 -9.178 -25.699 1.00 73.94 88 PRO A C 1
ATOM 707 O O . PRO A 1 88 ? -17.025 -8.642 -24.980 1.00 73.94 88 PRO A O 1
ATOM 710 N N . GLU A 1 89 ? -15.700 -10.385 -25.419 1.00 78.25 89 GLU A N 1
ATOM 711 C CA . GLU A 1 89 ? -16.104 -11.185 -24.262 1.00 78.25 89 GLU A CA 1
ATOM 712 C C . GLU A 1 89 ? -15.644 -10.612 -22.910 1.00 78.25 89 GLU A C 1
ATOM 714 O O . GLU A 1 89 ? -16.141 -11.023 -21.865 1.00 78.25 89 GLU A O 1
ATOM 719 N N . TRP A 1 90 ? -14.729 -9.643 -22.926 1.00 75.88 90 TRP A N 1
ATOM 720 C CA . TRP A 1 90 ? -14.240 -8.920 -21.751 1.00 75.88 90 TRP A CA 1
ATOM 721 C C . TRP A 1 90 ? -14.750 -7.471 -21.695 1.00 75.88 90 TRP A C 1
ATOM 723 O O . TRP A 1 90 ? -14.444 -6.741 -20.746 1.00 75.88 90 TRP A O 1
ATOM 733 N N . GLU A 1 91 ? -15.527 -7.036 -22.690 1.00 75.81 91 GLU A N 1
ATOM 734 C CA . GLU A 1 91 ? -16.136 -5.709 -22.716 1.00 75.81 91 GLU A CA 1
ATOM 735 C C . GLU A 1 91 ? -17.159 -5.588 -21.571 1.00 75.81 91 GLU A C 1
ATOM 737 O O . GLU A 1 91 ? -18.056 -6.414 -21.417 1.00 75.81 91 GLU A O 1
ATOM 742 N N . GLY A 1 92 ? -16.978 -4.595 -20.695 1.00 72.06 92 GLY A N 1
ATOM 743 C CA . GLY A 1 92 ? -17.803 -4.413 -19.493 1.00 72.06 92 GLY A CA 1
ATOM 744 C C . GLY A 1 92 ? -17.425 -5.283 -18.284 1.00 72.06 92 GLY A C 1
ATOM 745 O O . GLY A 1 92 ? -17.956 -5.052 -17.199 1.00 72.06 92 GLY A O 1
ATOM 746 N N . LEU A 1 93 ? -16.489 -6.233 -18.426 1.00 76.12 93 LEU A N 1
ATOM 747 C CA . LEU A 1 93 ? -15.932 -7.001 -17.298 1.00 76.12 93 LEU A CA 1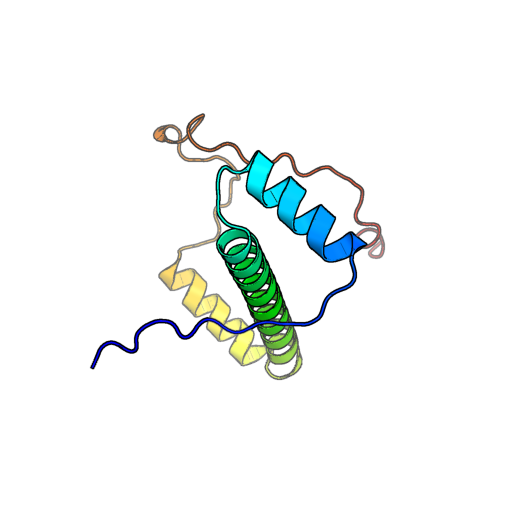
ATOM 748 C C . LEU A 1 93 ? -14.706 -6.328 -16.668 1.00 76.12 93 LEU A C 1
ATOM 750 O O . LEU A 1 93 ? -14.385 -6.583 -15.508 1.00 76.12 93 LEU A O 1
ATOM 754 N N . ILE A 1 94 ? -14.021 -5.473 -17.429 1.00 70.25 94 ILE A N 1
ATOM 755 C CA . ILE A 1 94 ? -12.840 -4.734 -16.985 1.00 70.25 94 ILE A CA 1
ATOM 756 C C . ILE A 1 94 ? -13.153 -3.241 -17.055 1.00 70.25 94 ILE A C 1
ATOM 758 O O . ILE A 1 94 ? -13.351 -2.689 -18.137 1.00 70.25 94 ILE A O 1
ATOM 762 N N . THR A 1 95 ? -13.158 -2.577 -15.901 1.00 65.12 95 THR A N 1
ATOM 763 C CA . THR A 1 95 ? -13.210 -1.115 -15.824 1.00 65.12 95 THR A CA 1
ATOM 764 C C . THR A 1 95 ? -11.782 -0.598 -15.788 1.00 65.12 95 THR A C 1
ATOM 766 O O . THR A 1 95 ? -11.067 -0.807 -14.805 1.00 65.12 95 THR A O 1
ATOM 769 N N . PHE A 1 96 ? -11.340 0.067 -16.854 1.00 64.19 96 PHE A N 1
ATOM 770 C CA . PHE A 1 96 ? -10.107 0.840 -16.765 1.00 64.19 96 PHE A CA 1
ATOM 771 C C . PHE A 1 96 ? -10.349 2.034 -15.834 1.00 64.19 96 PHE A C 1
ATOM 773 O O . PHE A 1 96 ? -11.395 2.676 -15.951 1.00 64.19 96 PHE A O 1
ATOM 780 N N . PRO A 1 97 ? -9.424 2.343 -14.911 1.00 63.75 97 PRO A N 1
ATOM 781 C CA . PRO A 1 97 ? -9.468 3.620 -14.216 1.00 63.75 97 PRO A CA 1
ATOM 782 C C . PRO A 1 97 ? -9.462 4.735 -15.270 1.00 63.75 97 PRO A C 1
ATOM 784 O O . PRO A 1 97 ? -8.651 4.672 -16.196 1.00 63.75 97 PRO A O 1
ATOM 787 N N . GLU A 1 98 ? -10.359 5.720 -15.159 1.00 58.28 98 GLU A N 1
ATOM 788 C CA . GLU A 1 98 ? -10.267 6.939 -15.969 1.00 58.28 98 GLU A CA 1
ATOM 789 C C . GLU A 1 98 ? -8.873 7.540 -15.749 1.00 58.28 98 GLU A C 1
ATOM 791 O O . GLU A 1 98 ? -8.516 7.904 -14.628 1.00 58.28 98 GLU A O 1
ATOM 796 N N . GLU A 1 99 ? -8.058 7.592 -16.806 1.00 54.00 99 GLU A N 1
ATOM 797 C CA . GLU A 1 99 ? -6.873 8.444 -16.825 1.00 54.00 99 GLU A CA 1
ATOM 798 C C . GLU A 1 99 ? -7.391 9.880 -16.704 1.00 54.00 99 GLU A C 1
ATOM 800 O O . GLU A 1 99 ? -7.885 10.443 -17.680 1.00 54.00 99 GLU A O 1
ATOM 805 N N . SER A 1 100 ? -7.343 10.468 -15.506 1.00 44.38 100 SER A N 1
ATOM 806 C CA . SER A 1 100 ? -7.527 11.907 -15.359 1.00 44.38 100 SER A CA 1
ATOM 807 C C . SER A 1 100 ? -6.439 12.577 -16.193 1.00 44.38 100 SER A C 1
ATOM 809 O O . SER A 1 100 ? -5.252 12.462 -15.885 1.00 44.38 100 SER A O 1
ATOM 811 N N . ASP A 1 101 ? -6.855 13.250 -17.259 1.00 47.75 101 ASP A N 1
ATOM 812 C CA . ASP A 1 101 ? -6.021 14.067 -18.136 1.00 47.75 101 ASP A CA 1
ATOM 813 C C . ASP A 1 101 ? -5.602 15.358 -17.402 1.00 47.75 101 ASP A C 1
ATOM 815 O O . ASP A 1 101 ? -5.923 16.476 -17.800 1.00 47.75 101 ASP A O 1
ATOM 819 N N . GLU A 1 102 ? -4.927 15.222 -16.256 1.00 43.94 102 GLU A N 1
ATOM 820 C CA . GLU A 1 102 ? -4.151 16.318 -15.680 1.00 43.94 102 GLU A CA 1
ATOM 821 C C . GLU A 1 102 ? -2.832 16.369 -16.447 1.00 43.94 102 GLU A C 1
ATOM 823 O O . GLU A 1 102 ? -1.888 15.620 -16.190 1.00 43.94 102 GLU A O 1
ATOM 828 N N . GLY A 1 103 ? -2.855 17.220 -17.476 1.00 42.44 103 GLY A N 1
ATOM 829 C CA . GLY A 1 103 ? -1.8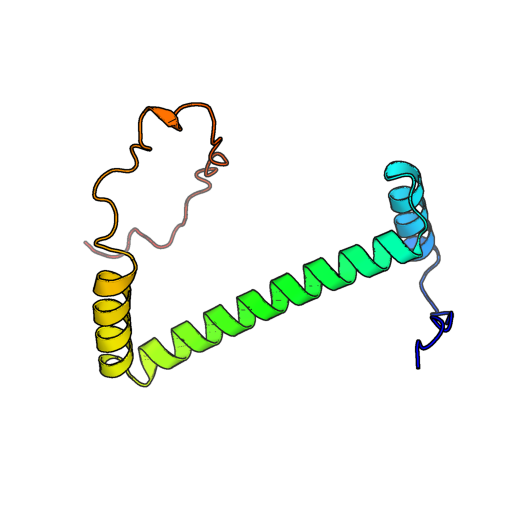59 17.360 -18.525 1.00 42.44 103 GLY A CA 1
ATOM 830 C C . GLY A 1 103 ? -0.421 17.167 -18.063 1.00 42.44 103 GLY A C 1
ATOM 831 O O . GLY A 1 103 ? 0.101 17.912 -17.239 1.00 42.44 103 GLY A O 1
ATOM 832 N N . ASN A 1 104 ? 0.238 16.187 -18.675 1.00 41.31 104 ASN A N 1
ATOM 833 C CA . ASN A 1 104 ? 1.684 16.042 -18.666 1.00 41.31 104 ASN A CA 1
ATOM 834 C C . ASN A 1 104 ? 2.301 17.192 -19.495 1.00 41.31 104 ASN A C 1
ATOM 836 O O . ASN A 1 104 ? 2.212 17.147 -20.725 1.00 41.31 104 ASN A O 1
ATOM 840 N N . PRO A 1 105 ? 2.952 18.206 -18.888 1.00 44.38 105 PRO A N 1
ATOM 841 C CA . PRO A 1 105 ? 3.496 19.350 -19.626 1.00 44.38 105 PRO A CA 1
ATOM 842 C C . PRO A 1 105 ? 4.759 19.012 -20.444 1.00 44.38 105 PRO A C 1
ATOM 844 O O . PRO A 1 105 ? 5.365 19.897 -21.039 1.00 44.38 105 PRO A O 1
ATOM 847 N N . GLY A 1 106 ? 5.193 17.747 -20.483 1.00 45.09 106 GLY A N 1
ATOM 848 C CA . GLY A 1 106 ? 6.454 17.336 -21.106 1.00 45.09 106 GLY A CA 1
ATOM 849 C C . GLY A 1 106 ? 6.390 16.916 -22.578 1.00 45.09 106 GLY A C 1
ATOM 850 O O . GLY A 1 106 ? 7.414 16.481 -23.100 1.00 45.09 106 GLY A O 1
ATOM 851 N N . ARG A 1 107 ? 5.232 16.978 -23.254 1.00 41.78 107 ARG A N 1
ATOM 852 C CA . ARG A 1 107 ? 5.087 16.438 -24.626 1.00 41.78 107 ARG A CA 1
ATOM 853 C C . ARG A 1 107 ? 5.139 17.455 -25.772 1.00 41.78 107 ARG A C 1
ATOM 855 O O . ARG A 1 107 ? 5.075 17.030 -26.919 1.00 41.78 107 ARG A O 1
ATOM 862 N N . ASP A 1 108 ? 5.340 18.741 -25.481 1.00 39.31 108 ASP A N 1
ATOM 863 C CA . ASP A 1 108 ? 5.279 19.833 -26.472 1.00 39.31 108 ASP A CA 1
ATOM 864 C C . ASP A 1 108 ? 6.637 20.501 -26.781 1.00 39.31 108 ASP A C 1
ATOM 866 O O . ASP A 1 108 ? 6.715 21.683 -27.103 1.00 39.31 108 ASP A O 1
ATOM 870 N N . LEU A 1 109 ? 7.740 19.747 -26.719 1.00 43.59 109 LEU A N 1
ATOM 871 C CA . LEU A 1 109 ? 9.050 20.197 -27.216 1.00 43.59 109 LEU A CA 1
ATOM 872 C C . LEU A 1 109 ? 9.595 19.240 -28.279 1.00 43.59 109 LEU A C 1
ATOM 874 O O . LEU A 1 109 ? 10.618 18.590 -28.089 1.00 43.59 109 LEU A O 1
ATOM 878 N N . ALA A 1 110 ? 8.889 19.153 -29.404 1.00 44.09 110 ALA A N 1
ATOM 879 C CA . ALA A 1 110 ? 9.449 18.686 -30.671 1.00 44.09 110 ALA A CA 1
ATOM 880 C C . ALA A 1 110 ? 8.583 19.175 -31.844 1.00 44.09 110 ALA A C 1
ATOM 882 O O . ALA A 1 110 ? 7.819 18.411 -32.438 1.00 44.09 110 ALA A O 1
ATOM 883 N N . ARG A 1 111 ? 8.708 20.460 -32.178 1.00 37.47 111 ARG A N 1
ATOM 884 C CA . ARG A 1 111 ? 8.443 20.972 -33.525 1.00 37.47 111 ARG A CA 1
ATOM 885 C C . ARG A 1 111 ? 9.433 22.066 -33.872 1.00 37.47 111 ARG A C 1
ATOM 887 O O . ARG A 1 111 ? 9.701 22.898 -32.981 1.00 37.47 111 ARG A O 1
#